Protein AF-A0A4S3KG21-F1 (afdb_monomer)

Secondary structure (DSSP, 8-state):
-EEEEEE-TTSBEEEEEEPP-S---TTHHHHHHHHHHHHTT-BPPPPEEEEE-SSS-EEEEE--EEEEEEEEEEEETTEEEEEEEE-

Organism: NCBI:txid75310

Solvent-accessible surface area (backbone atoms only — not comparable to full-atom values): 5132 Å² total; per-residue (Å²): 89,49,32,38,40,33,26,40,47,73,15,40,38,78,48,68,44,71,53,93,60,100,69,89,48,99,60,45,67,55,50,50,51,38,49,42,69,55,50,56,72,43,72,47,79,52,46,72,46,81,42,79,70,84,81,86,48,71,46,78,43,67,40,61,47,72,47,66,34,41,43,42,72,44,77,54,98,89,39,62,41,77,73,50,75,48,116

Sequence (87 aa):
MVAQLVMDENGHVRAVHPQASTADGPGRALFDDAVEQAAMKWTFTPMYVQHPRGDGTYEMTQKPFSLLYVFDFRMVDGKPVVESAGR

pLDDT: mean 87.52, std 11.72, range [49.66, 98.25]

Radius of gyration: 16.84 Å; Cα contacts (8 Å, |Δi|>4): 164; chains: 1; bounding box: 40×26×50 Å

Mean predicted aligned error: 6.03 Å

Nearest PDB structures (foldseek):
  7rwa-assembly1_m  TM=2.465E-01  e=3.361E+00  Mus musculus
  7nhl-assembly1_1  TM=2.966E-01  e=5.400E+00  Staphylococcus aureus subsp. aureus NCTC 8325
  5wln-assembly1_G  TM=1.540E-01  e=2.092E+00  Pseudomonas aeruginosa PAO1

Foldseek 3Di:
DKWKFKAFLQQQTPDIGDDDDPPPDPCVVLVSVQCGVVRNPDGDHFDWDWDDPVPRDTDIDTGIDMDMKDWDWDQDPNGTHTDDIDD

Structure (mmCIF, N/CA/C/O backbone):
data_AF-A0A4S3KG21-F1
#
_entry.id   AF-A0A4S3KG21-F1
#
loop_
_atom_site.group_PDB
_atom_site.id
_atom_site.type_symbol
_atom_site.label_atom_id
_atom_site.label_alt_id
_atom_site.label_comp_id
_atom_site.label_asym_id
_atom_site.label_entity_id
_atom_site.label_seq_id
_atom_site.pdbx_PDB_ins_code
_atom_site.Cartn_x
_atom_site.Cartn_y
_atom_site.Cartn_z
_atom_site.occupancy
_atom_site.B_iso_or_equiv
_atom_site.auth_seq_id
_atom_site.auth_comp_id
_atom_site.auth_asym_id
_atom_site.auth_atom_id
_atom_site.pdbx_PDB_model_num
ATOM 1 N N . MET A 1 1 ? -9.177 6.910 6.906 1.00 81.00 1 MET A N 1
ATOM 2 C CA . MET A 1 1 ? -7.784 7.155 7.370 1.00 81.00 1 MET A CA 1
ATOM 3 C C . MET A 1 1 ? -6.852 7.095 6.174 1.00 81.00 1 MET A C 1
ATOM 5 O O . MET A 1 1 ? -7.141 6.329 5.272 1.00 81.00 1 MET A O 1
ATOM 9 N N . VAL A 1 2 ? -5.762 7.865 6.153 1.00 89.06 2 VAL A N 1
ATOM 10 C CA . VAL A 1 2 ? -4.751 7.777 5.085 1.00 89.06 2 VAL A CA 1
ATOM 11 C C . VAL A 1 2 ? -3.475 7.159 5.646 1.00 89.06 2 VAL A C 1
ATOM 13 O O . VAL A 1 2 ? -3.027 7.560 6.721 1.00 89.06 2 VAL A O 1
ATOM 16 N N . ALA A 1 3 ? -2.883 6.209 4.927 1.00 92.94 3 ALA A N 1
ATOM 17 C CA . ALA A 1 3 ? -1.574 5.653 5.257 1.00 92.94 3 ALA A CA 1
ATOM 18 C C . ALA A 1 3 ? -0.729 5.457 3.998 1.00 92.94 3 ALA A C 1
ATOM 20 O O . ALA A 1 3 ? -1.251 5.170 2.920 1.00 92.94 3 ALA A O 1
ATOM 21 N N . GLN A 1 4 ? 0.584 5.605 4.150 1.00 96.06 4 GLN A N 1
ATOM 22 C CA . GLN A 1 4 ? 1.556 5.206 3.144 1.00 96.06 4 GLN A CA 1
ATOM 23 C C . GLN A 1 4 ? 1.979 3.765 3.417 1.00 96.06 4 GLN A C 1
ATOM 25 O O . GLN A 1 4 ? 2.475 3.452 4.495 1.00 96.06 4 GLN A O 1
ATOM 30 N N . LEU A 1 5 ? 1.790 2.893 2.437 1.00 97.44 5 LEU A N 1
ATOM 31 C CA . LEU A 1 5 ? 2.242 1.510 2.479 1.00 97.44 5 LEU A CA 1
ATOM 32 C C . LEU A 1 5 ? 3.578 1.441 1.751 1.00 97.44 5 LEU A C 1
ATOM 34 O O . LEU A 1 5 ? 3.711 2.002 0.662 1.00 97.44 5 LEU A O 1
ATOM 38 N N . VAL A 1 6 ? 4.556 0.764 2.344 1.00 97.94 6 VAL A N 1
ATOM 39 C CA . VAL A 1 6 ? 5.865 0.520 1.738 1.00 97.94 6 VAL A CA 1
ATOM 40 C C . VAL A 1 6 ? 5.962 -0.955 1.391 1.00 97.94 6 VAL A C 1
ATOM 42 O O . VAL A 1 6 ? 5.850 -1.812 2.267 1.00 97.94 6 VAL A O 1
ATOM 45 N N . MET A 1 7 ? 6.214 -1.235 0.119 1.00 98.25 7 MET A N 1
ATOM 46 C CA . MET A 1 7 ? 6.379 -2.572 -0.430 1.00 98.25 7 MET A CA 1
ATOM 47 C C . MET A 1 7 ? 7.857 -2.859 -0.709 1.00 98.25 7 MET A C 1
ATOM 49 O O . MET A 1 7 ? 8.617 -1.949 -1.051 1.00 98.25 7 MET A O 1
ATOM 53 N N . ASP A 1 8 ? 8.265 -4.118 -0.569 1.00 98.06 8 ASP A N 1
ATOM 54 C CA . ASP A 1 8 ? 9.569 -4.613 -1.029 1.00 98.06 8 ASP A CA 1
ATOM 55 C C . ASP A 1 8 ? 9.603 -4.865 -2.554 1.00 98.06 8 ASP A C 1
ATOM 57 O O . ASP A 1 8 ? 8.644 -4.557 -3.268 1.00 98.06 8 ASP A O 1
ATOM 61 N N . GLU A 1 9 ? 10.715 -5.401 -3.081 1.00 97.69 9 GLU A N 1
ATOM 62 C CA . GLU A 1 9 ? 10.841 -5.705 -4.517 1.00 97.69 9 GLU A CA 1
ATOM 63 C C . GLU A 1 9 ? 9.834 -6.749 -5.024 1.00 97.69 9 GLU A C 1
ATOM 65 O O . GLU A 1 9 ? 9.533 -6.773 -6.218 1.00 97.69 9 GLU A O 1
ATOM 70 N N . ASN A 1 10 ? 9.304 -7.594 -4.138 1.00 97.25 10 ASN A N 1
ATOM 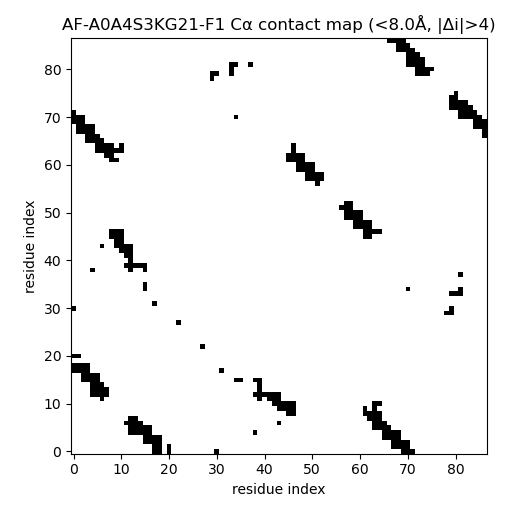71 C CA . ASN A 1 10 ? 8.351 -8.654 -4.464 1.00 97.25 10 ASN A CA 1
ATOM 72 C C . ASN A 1 10 ? 6.893 -8.212 -4.262 1.00 97.25 10 ASN A C 1
ATOM 74 O O . ASN A 1 10 ? 5.973 -8.978 -4.545 1.00 97.25 10 ASN A O 1
ATOM 78 N N . GLY A 1 11 ? 6.675 -6.973 -3.814 1.00 97.31 11 GLY A N 1
ATOM 79 C CA . GLY A 1 11 ? 5.352 -6.408 -3.583 1.00 97.31 11 GLY A CA 1
ATOM 80 C C . GLY A 1 11 ? 4.756 -6.731 -2.212 1.00 97.31 11 GLY A C 1
ATOM 81 O O . GLY A 1 11 ? 3.590 -6.404 -1.984 1.00 97.31 11 GLY A O 1
ATOM 82 N N . HIS A 1 12 ? 5.506 -7.330 -1.284 1.00 98.06 12 HIS A N 1
ATOM 83 C CA . HIS A 1 12 ? 5.025 -7.535 0.084 1.00 98.06 12 HIS A CA 1
ATOM 84 C C . HIS A 1 12 ? 5.081 -6.230 0.870 1.00 98.06 12 HIS A C 1
ATOM 86 O O . HIS A 1 12 ? 6.069 -5.497 0.802 1.00 98.06 12 HIS A O 1
ATOM 92 N N . VAL A 1 13 ? 4.032 -5.944 1.642 1.00 98.00 13 VAL A N 1
ATOM 93 C CA . VAL A 1 13 ? 4.025 -4.787 2.543 1.00 98.00 13 VAL A CA 1
ATOM 94 C C . VAL A 1 13 ? 4.997 -5.048 3.694 1.00 98.00 13 VAL A C 1
ATOM 96 O O . VAL A 1 13 ? 4.852 -6.022 4.428 1.00 98.00 13 VAL A O 1
ATOM 99 N N . ARG A 1 14 ? 5.994 -4.172 3.850 1.00 97.81 14 ARG A N 1
ATOM 100 C CA . ARG A 1 14 ? 7.018 -4.254 4.908 1.00 97.81 14 ARG A CA 1
ATOM 101 C C . ARG A 1 14 ? 6.885 -3.173 5.975 1.00 97.81 14 ARG A C 1
ATOM 103 O O . ARG A 1 14 ? 7.472 -3.303 7.043 1.00 97.81 14 ARG A O 1
ATOM 110 N N . ALA A 1 15 ? 6.180 -2.088 5.661 1.00 97.25 15 ALA A N 1
ATOM 111 C CA . ALA A 1 15 ? 5.897 -1.019 6.605 1.00 97.25 15 ALA A CA 1
ATOM 112 C C . ALA A 1 15 ? 4.610 -0.284 6.228 1.00 97.25 15 ALA A C 1
ATOM 114 O O . ALA A 1 15 ? 4.267 -0.151 5.049 1.00 97.25 15 ALA A O 1
ATOM 115 N N . VAL A 1 16 ? 3.938 0.236 7.251 1.00 96.19 16 VAL A N 1
ATOM 116 C CA . VAL A 1 16 ? 2.759 1.088 7.133 1.00 96.19 16 VAL A CA 1
ATOM 117 C C . VAL A 1 16 ? 3.037 2.370 7.909 1.00 96.19 16 VAL A C 1
ATOM 119 O O . VAL A 1 16 ? 3.424 2.336 9.073 1.00 96.19 16 VAL A O 1
ATOM 122 N N . HIS A 1 17 ? 2.858 3.511 7.255 1.00 94.12 17 HIS A N 1
ATOM 123 C CA . HIS A 1 17 ? 3.071 4.831 7.835 1.00 94.12 17 HIS A CA 1
ATOM 124 C C . HIS A 1 17 ? 1.761 5.621 7.785 1.00 94.12 17 HIS A C 1
ATOM 126 O O . HIS A 1 17 ? 1.470 6.280 6.774 1.00 94.12 17 HIS A O 1
ATOM 132 N N . PRO A 1 18 ? 0.943 5.541 8.852 1.00 89.00 18 PRO A N 1
ATOM 133 C CA . PRO A 1 18 ? -0.211 6.407 9.035 1.00 89.00 18 PRO A CA 1
ATOM 134 C C . PRO A 1 18 ? 0.157 7.868 8.790 1.00 89.00 18 PRO A C 1
ATOM 136 O O . PRO A 1 18 ? 1.134 8.377 9.336 1.00 89.00 18 PRO A O 1
ATOM 139 N N . GLN A 1 19 ? -0.621 8.553 7.958 1.00 87.12 19 GLN A N 1
ATOM 140 C CA . GLN A 1 19 ? -0.464 9.990 7.793 1.00 87.12 19 GLN A CA 1
ATOM 141 C C . GLN A 1 19 ? -1.156 10.694 8.959 1.00 87.12 19 GLN A C 1
ATOM 143 O O . GLN A 1 19 ? -2.260 10.303 9.368 1.00 87.12 19 GLN A O 1
ATOM 148 N N . ALA A 1 20 ? -0.520 11.750 9.467 1.00 69.44 20 ALA A N 1
ATOM 149 C CA . ALA A 1 20 ? -1.157 12.666 10.399 1.00 69.44 20 ALA A CA 1
ATOM 150 C C . ALA A 1 20 ? -2.405 13.243 9.715 1.00 69.44 20 ALA A C 1
ATOM 152 O O . ALA A 1 20 ? -2.310 13.864 8.656 1.00 69.44 20 ALA A O 1
ATOM 153 N N . SER A 1 21 ? -3.587 12.996 10.280 1.00 62.28 21 SER A N 1
ATOM 154 C CA . SER A 1 21 ? -4.807 13.687 9.862 1.00 62.28 21 SER A CA 1
ATOM 155 C C . SER A 1 21 ? -5.251 14.599 10.991 1.00 62.28 21 SER A C 1
ATOM 157 O O . SER A 1 21 ? -4.985 14.319 12.150 1.00 62.28 21 SER A O 1
ATOM 159 N N . THR A 1 22 ? -5.990 15.654 10.669 1.00 49.66 22 THR A N 1
ATOM 160 C CA . THR A 1 22 ? -6.508 16.671 11.606 1.00 49.66 22 THR A CA 1
ATOM 161 C C . THR A 1 22 ? -7.466 16.148 12.693 1.00 49.66 22 THR A C 1
ATOM 163 O O . THR A 1 22 ? -8.055 16.937 13.424 1.00 49.66 22 THR A O 1
ATOM 166 N N . ALA A 1 23 ? -7.640 14.830 12.810 1.00 54.28 23 ALA A N 1
ATOM 167 C CA . ALA A 1 23 ? -8.522 14.168 13.760 1.00 54.28 23 ALA A CA 1
ATOM 168 C C . ALA A 1 23 ? -7.684 13.359 14.762 1.00 54.28 23 ALA A C 1
ATOM 170 O O . ALA A 1 23 ? -7.701 12.127 14.758 1.00 54.28 23 ALA A O 1
ATOM 171 N N . ASP A 1 24 ? -6.948 14.070 15.615 1.00 57.03 24 ASP A N 1
ATOM 172 C CA . ASP A 1 24 ? -6.280 13.512 16.793 1.00 57.03 24 ASP A CA 1
ATOM 173 C C . ASP A 1 24 ? -7.330 13.237 17.883 1.00 57.03 24 ASP A C 1
ATOM 175 O O . ASP A 1 24 ? -7.490 13.974 18.854 1.00 57.03 24 ASP A O 1
ATOM 179 N N . GLY A 1 25 ? -8.137 12.198 17.666 1.00 65.19 25 GLY A N 1
ATOM 180 C CA . GLY A 1 25 ? -9.098 11.695 18.644 1.00 65.19 25 GLY A CA 1
ATOM 181 C C . GLY A 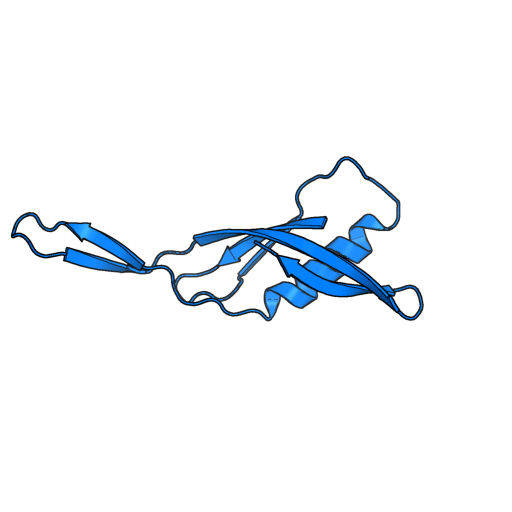1 25 ? -8.526 10.526 19.457 1.00 65.19 25 GLY A C 1
ATOM 182 O O . GLY A 1 25 ? -7.673 9.793 18.954 1.00 65.19 25 GLY A O 1
ATOM 183 N N . PRO A 1 26 ? -9.040 10.259 20.673 1.00 62.00 26 PRO A N 1
ATOM 184 C CA . PRO A 1 26 ? -8.548 9.191 21.557 1.00 62.00 26 PRO A CA 1
ATOM 185 C C . PRO A 1 26 ? -8.639 7.768 20.968 1.00 62.00 26 PRO A C 1
ATOM 187 O O . PRO A 1 26 ? -8.029 6.848 21.499 1.00 62.00 26 PRO A O 1
ATOM 190 N N . GLY A 1 27 ? -9.367 7.574 19.863 1.00 72.25 27 GLY A N 1
ATOM 191 C CA . GLY A 1 27 ? -9.441 6.299 19.144 1.00 72.25 27 GLY A CA 1
ATOM 192 C C . GLY A 1 27 ? -8.372 6.094 18.066 1.00 72.25 27 GLY A C 1
ATOM 193 O O . GLY A 1 27 ? -8.335 5.015 17.484 1.00 72.25 27 GLY A O 1
ATOM 194 N N . ARG A 1 28 ? -7.520 7.088 17.764 1.00 79.94 28 ARG A N 1
ATOM 195 C CA . ARG A 1 28 ? -6.648 7.070 16.576 1.00 79.94 28 ARG A CA 1
ATOM 196 C C . ARG A 1 28 ? -5.707 5.863 16.521 1.00 79.94 28 ARG A C 1
ATOM 198 O O . ARG A 1 28 ? -5.659 5.200 15.491 1.00 79.94 28 ARG A O 1
ATOM 205 N N . ALA A 1 29 ? -5.068 5.533 17.641 1.00 84.06 29 ALA A N 1
ATOM 206 C CA . ALA A 1 29 ? -4.167 4.385 17.735 1.00 84.06 29 ALA A CA 1
ATOM 207 C C . ALA A 1 29 ? -4.856 3.056 17.371 1.00 84.06 29 ALA A C 1
ATOM 209 O O . ALA A 1 29 ? -4.262 2.222 16.705 1.00 84.06 29 ALA A O 1
ATOM 210 N N . LEU A 1 30 ? -6.139 2.881 17.718 1.00 84.31 30 LEU A N 1
ATOM 211 C CA . LEU A 1 30 ? -6.885 1.665 17.367 1.00 84.31 30 LEU A CA 1
AT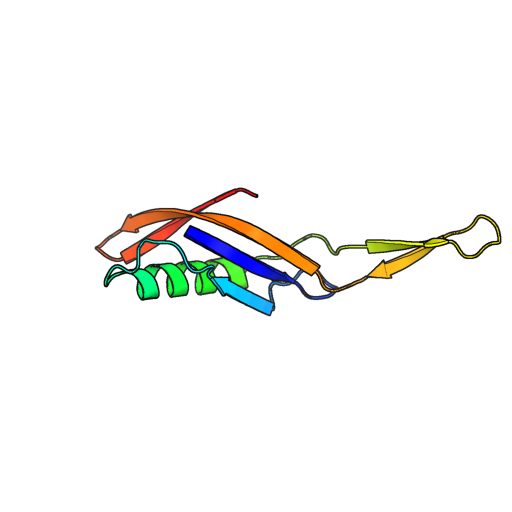OM 212 C C . LEU A 1 30 ? -7.112 1.541 15.855 1.00 84.31 30 LEU A C 1
ATOM 214 O O . LEU A 1 30 ? -7.109 0.433 15.323 1.00 84.31 30 LEU A O 1
ATOM 218 N N . PHE A 1 31 ? -7.330 2.663 15.164 1.00 84.31 31 PHE A N 1
ATOM 219 C CA . PHE A 1 31 ? -7.450 2.673 13.705 1.00 84.31 31 PHE A CA 1
ATOM 220 C C . PHE A 1 31 ? -6.097 2.433 13.037 1.00 84.31 31 PHE A C 1
ATOM 222 O O . PHE A 1 31 ? -6.039 1.677 12.070 1.00 84.31 31 PHE A O 1
ATOM 229 N N . ASP A 1 32 ? -5.027 3.031 13.566 1.00 88.38 32 ASP A N 1
ATOM 230 C CA . ASP A 1 32 ? -3.672 2.823 13.056 1.00 88.38 32 ASP A CA 1
ATOM 231 C C . ASP A 1 32 ? -3.261 1.343 13.174 1.00 88.38 32 ASP A C 1
ATOM 233 O O . ASP A 1 32 ? -2.889 0.738 12.166 1.00 88.38 32 ASP A O 1
ATOM 237 N N . ASP A 1 33 ? -3.464 0.728 14.345 1.00 89.31 33 ASP A N 1
ATOM 238 C CA . ASP A 1 33 ? -3.209 -0.699 14.583 1.00 89.31 33 ASP A CA 1
ATOM 239 C C . ASP A 1 33 ? -4.042 -1.597 13.653 1.00 89.31 33 ASP A C 1
ATOM 241 O O . ASP A 1 33 ? -3.542 -2.590 13.116 1.00 89.31 33 ASP A O 1
ATOM 245 N N . ALA A 1 34 ? -5.324 -1.269 13.443 1.00 89.31 34 ALA A N 1
ATOM 246 C CA . ALA A 1 34 ? -6.199 -2.037 12.559 1.00 89.31 34 ALA A CA 1
ATOM 247 C C . ALA A 1 34 ? -5.735 -1.974 11.094 1.00 89.31 34 ALA A C 1
ATOM 249 O O . ALA A 1 34 ? -5.762 -2.992 10.397 1.00 89.31 34 ALA A O 1
ATOM 250 N N . VAL A 1 35 ? -5.286 -0.801 10.629 1.00 91.56 35 VAL A N 1
ATOM 251 C CA . VAL A 1 35 ? -4.718 -0.641 9.282 1.00 91.56 35 VAL A CA 1
ATOM 252 C C . VAL A 1 35 ? -3.416 -1.408 9.151 1.00 91.56 35 VAL A C 1
ATOM 254 O O . VAL A 1 35 ? -3.255 -2.128 8.168 1.00 91.56 35 VAL A O 1
ATOM 257 N N . GLU A 1 36 ? -2.511 -1.303 10.123 1.00 93.62 36 GLU A N 1
ATOM 258 C CA . GLU A 1 36 ? -1.238 -2.020 10.088 1.00 93.62 36 GLU A CA 1
ATOM 259 C C . GLU A 1 36 ? -1.464 -3.536 10.012 1.00 93.62 36 GLU A C 1
ATOM 261 O O . GLU A 1 36 ? -0.983 -4.195 9.089 1.00 93.62 36 GLU A O 1
ATOM 266 N N . GLN A 1 37 ? -2.288 -4.090 10.905 1.00 92.31 37 GLN A N 1
ATOM 267 C CA . GLN A 1 37 ? -2.587 -5.524 10.930 1.00 92.31 37 GLN A CA 1
ATOM 268 C C . GLN A 1 37 ? -3.254 -6.034 9.645 1.00 92.31 37 GLN A C 1
ATOM 270 O O . GLN A 1 37 ? -3.047 -7.191 9.261 1.00 92.31 37 GLN A O 1
ATOM 275 N N . ALA A 1 38 ? -4.088 -5.214 8.999 1.00 91.44 38 ALA A N 1
ATOM 276 C CA . ALA A 1 38 ? -4.742 -5.573 7.745 1.00 91.44 38 ALA A CA 1
ATOM 277 C C . ALA A 1 38 ? -3.775 -5.475 6.555 1.00 91.44 38 ALA A C 1
ATOM 279 O O . ALA A 1 38 ? -3.633 -6.438 5.799 1.00 91.44 38 ALA A O 1
ATOM 280 N N . ALA A 1 39 ? -3.089 -4.339 6.409 1.00 95.06 39 ALA A N 1
ATOM 281 C CA . ALA A 1 39 ? -2.241 -4.038 5.261 1.00 95.06 39 ALA A CA 1
ATOM 282 C C . ALA A 1 39 ? -0.964 -4.886 5.227 1.00 95.06 39 ALA A C 1
ATOM 284 O O . ALA A 1 39 ? -0.541 -5.285 4.145 1.00 95.06 39 ALA A O 1
ATOM 285 N N . MET A 1 40 ? -0.391 -5.252 6.380 1.00 96.69 40 MET A N 1
ATOM 286 C CA . MET A 1 40 ? 0.787 -6.135 6.445 1.00 96.69 40 MET A CA 1
ATOM 287 C C . MET A 1 40 ? 0.541 -7.537 5.858 1.00 96.69 40 MET A C 1
ATOM 289 O O . MET A 1 40 ? 1.488 -8.273 5.599 1.00 96.69 40 MET A O 1
ATOM 293 N N . LYS A 1 41 ? -0.720 -7.926 5.624 1.00 95.75 41 LYS A N 1
ATOM 294 C CA . LYS A 1 41 ? -1.084 -9.206 4.990 1.00 95.75 41 LYS A CA 1
ATOM 295 C C . LYS A 1 41 ? -1.222 -9.106 3.471 1.00 95.75 41 LYS A C 1
ATOM 297 O O . LYS A 1 41 ? -1.431 -10.123 2.812 1.00 95.75 41 LYS A O 1
ATOM 302 N N . TRP A 1 42 ? -1.178 -7.902 2.907 1.00 95.50 42 TRP A N 1
ATOM 303 C CA . TRP A 1 42 ? -1.366 -7.705 1.476 1.00 95.50 42 TRP A CA 1
ATOM 304 C C . TRP A 1 42 ? -0.093 -8.000 0.694 1.00 95.50 42 TRP A C 1
ATOM 306 O O . TRP A 1 42 ? 1.029 -7.844 1.174 1.00 95.50 42 TRP A O 1
ATOM 316 N N . THR A 1 43 ? -0.285 -8.424 -0.550 1.00 96.56 43 THR A N 1
ATOM 317 C CA . THR A 1 43 ? 0.787 -8.597 -1.528 1.00 96.56 43 THR A CA 1
ATOM 318 C C . THR A 1 43 ? 0.352 -7.944 -2.827 1.00 96.56 43 THR A C 1
ATOM 320 O O . THR A 1 43 ? -0.732 -8.215 -3.344 1.00 96.56 43 THR A O 1
ATOM 323 N N . PHE A 1 44 ? 1.197 -7.058 -3.332 1.00 96.19 44 PHE A N 1
ATOM 324 C CA . PHE A 1 44 ? 1.001 -6.342 -4.579 1.00 96.19 44 PHE A CA 1
ATOM 325 C C . PHE A 1 44 ? 1.769 -7.021 -5.707 1.00 96.19 44 PHE A C 1
ATOM 327 O O . PHE A 1 44 ? 2.715 -7.770 -5.483 1.00 96.19 44 PHE A O 1
ATOM 334 N N . THR A 1 45 ? 1.389 -6.725 -6.948 1.00 96.31 45 THR A N 1
ATOM 335 C CA . THR A 1 45 ? 2.253 -7.055 -8.082 1.00 96.31 45 THR A CA 1
ATOM 336 C C . THR A 1 45 ? 3.558 -6.258 -7.961 1.00 96.31 45 THR A C 1
ATOM 338 O O . THR A 1 45 ? 3.485 -5.048 -7.723 1.00 96.31 45 THR A O 1
ATOM 341 N N . PRO A 1 46 ? 4.733 -6.896 -8.127 1.00 96.25 46 PRO A N 1
ATOM 342 C CA . PRO A 1 46 ? 6.012 -6.202 -8.125 1.00 96.25 46 PRO A CA 1
ATOM 343 C C . PRO A 1 46 ? 6.036 -5.004 -9.072 1.00 96.25 46 PRO A C 1
ATOM 345 O O . PRO A 1 46 ? 5.538 -5.069 -10.200 1.00 96.25 46 PRO A O 1
ATOM 348 N N . MET A 1 47 ? 6.663 -3.918 -8.627 1.00 96.75 47 MET A N 1
ATOM 349 C CA . MET A 1 47 ? 6.922 -2.773 -9.485 1.00 96.75 47 MET A CA 1
ATOM 350 C C . MET A 1 47 ? 8.212 -3.002 -10.268 1.00 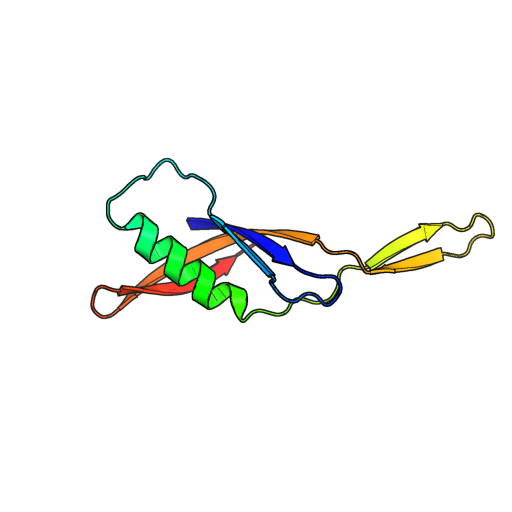96.75 47 MET A C 1
ATOM 352 O O . MET A 1 47 ? 9.271 -3.261 -9.694 1.00 96.75 47 MET A O 1
ATOM 356 N N . TYR A 1 48 ? 8.114 -2.839 -11.582 1.00 95.94 48 TYR A N 1
ATOM 357 C CA . TYR A 1 48 ? 9.243 -2.925 -12.490 1.00 95.94 48 TYR A CA 1
ATOM 358 C C . TYR A 1 48 ? 9.563 -1.552 -13.081 1.00 95.94 48 TYR A C 1
ATOM 360 O O . TYR A 1 48 ? 8.666 -0.826 -13.513 1.00 95.94 48 TYR A O 1
ATOM 368 N N . VAL A 1 49 ? 10.848 -1.210 -13.120 1.00 95.06 49 VAL A N 1
ATOM 369 C CA . VAL A 1 49 ? 11.366 0.012 -13.739 1.00 95.06 49 VAL A CA 1
ATOM 370 C C . VAL A 1 49 ? 12.161 -0.363 -14.982 1.00 95.06 49 VAL A C 1
ATOM 372 O O . VAL A 1 49 ? 13.051 -1.214 -14.925 1.00 95.06 49 VAL A O 1
ATOM 375 N N . GLN A 1 50 ? 11.838 0.289 -16.099 1.00 95.62 50 GLN A N 1
ATOM 376 C CA . GLN A 1 50 ? 12.553 0.139 -17.363 1.00 95.62 50 GLN A CA 1
ATOM 377 C C . GLN A 1 50 ? 13.717 1.127 -17.443 1.00 95.62 50 GLN A C 1
ATOM 379 O O . GLN A 1 50 ? 13.524 2.335 -17.303 1.00 95.62 50 GLN A O 1
ATOM 384 N N . HIS A 1 51 ? 14.913 0.615 -17.729 1.00 93.12 51 HIS A N 1
ATOM 385 C CA . HIS A 1 51 ? 16.113 1.406 -17.980 1.00 93.12 51 HIS A CA 1
ATOM 386 C C . HIS A 1 51 ? 16.581 1.197 -19.428 1.00 93.12 51 HIS A C 1
ATOM 388 O O . HIS A 1 51 ? 16.854 0.058 -19.813 1.00 93.12 51 HIS A O 1
ATOM 394 N N . PRO A 1 52 ? 16.682 2.253 -20.253 1.00 94.62 52 PRO A N 1
ATOM 395 C CA . PRO A 1 52 ? 17.208 2.118 -21.608 1.00 94.62 52 PRO A CA 1
ATOM 396 C C . PRO A 1 52 ? 18.713 1.812 -21.579 1.00 94.62 52 PRO A C 1
ATOM 398 O O . PRO A 1 52 ? 19.460 2.458 -20.844 1.00 94.62 52 PRO A O 1
ATOM 401 N N . ARG A 1 53 ? 19.169 0.861 -22.406 1.00 91.94 53 ARG A N 1
ATOM 402 C CA . ARG A 1 53 ? 20.592 0.464 -22.506 1.00 91.94 53 ARG A CA 1
ATOM 403 C C . ARG A 1 53 ? 21.378 1.168 -23.618 1.00 91.94 53 ARG A C 1
ATOM 405 O O . ARG A 1 53 ? 22.577 0.957 -23.753 1.00 91.94 53 ARG A O 1
ATOM 412 N N . GLY A 1 54 ? 20.725 2.025 -24.404 1.00 90.62 54 GLY A N 1
ATOM 413 C CA . GLY A 1 54 ? 21.350 2.779 -25.502 1.00 90.62 54 GLY A CA 1
ATOM 414 C C . GLY A 1 54 ? 21.496 2.005 -26.821 1.00 90.62 54 GLY A C 1
ATOM 415 O O . GLY A 1 54 ? 21.706 2.624 -27.856 1.00 90.62 54 GLY A O 1
ATOM 416 N N . ASP A 1 55 ? 21.297 0.685 -26.814 1.00 94.12 55 ASP A N 1
ATOM 417 C CA . ASP A 1 55 ? 21.243 -0.199 -27.992 1.00 94.12 55 ASP A CA 1
ATOM 418 C C . ASP A 1 55 ? 19.806 -0.415 -28.518 1.00 94.12 55 ASP A C 1
ATOM 420 O O . ASP A 1 55 ? 19.546 -1.304 -29.326 1.00 94.12 55 ASP A O 1
ATOM 424 N N . GLY A 1 56 ? 18.854 0.389 -28.035 1.00 91.69 56 GLY A N 1
ATOM 425 C CA . GLY A 1 56 ? 17.425 0.245 -28.325 1.00 91.69 56 GLY A CA 1
ATOM 426 C C . GLY A 1 56 ? 16.714 -0.826 -27.491 1.00 91.69 56 GLY A C 1
ATOM 427 O O . GLY A 1 56 ? 15.500 -0.977 -27.620 1.00 91.69 56 GLY A O 1
ATOM 428 N N . THR A 1 57 ? 17.429 -1.540 -26.617 1.00 95.31 57 THR A N 1
ATOM 429 C CA . THR A 1 57 ? 16.847 -2.486 -25.660 1.00 95.31 57 THR A CA 1
ATOM 430 C C . THR A 1 57 ? 16.637 -1.850 -24.285 1.00 95.31 57 THR A C 1
ATOM 432 O O . THR A 1 57 ? 17.137 -0.760 -23.974 1.00 95.31 57 THR A O 1
ATOM 435 N N . TYR A 1 58 ? 15.872 -2.553 -23.448 1.00 94.81 58 TYR A N 1
ATOM 436 C CA . TYR A 1 58 ? 15.558 -2.144 -22.087 1.00 94.81 58 TYR A CA 1
ATOM 437 C C . TYR A 1 58 ? 16.002 -3.210 -21.095 1.00 94.81 58 TYR A C 1
ATOM 439 O O . TYR A 1 58 ? 15.834 -4.410 -21.314 1.00 94.81 58 TYR A O 1
ATOM 447 N N . GLU A 1 59 ? 16.520 -2.748 -19.969 1.00 95.50 59 GLU A N 1
ATOM 448 C CA . GLU A 1 59 ? 16.685 -3.541 -18.765 1.00 95.50 59 GLU A CA 1
ATOM 449 C C . GLU A 1 59 ? 15.493 -3.334 -17.845 1.00 95.50 59 GLU A C 1
ATOM 451 O O . GLU A 1 59 ? 15.060 -2.203 -17.628 1.00 95.50 5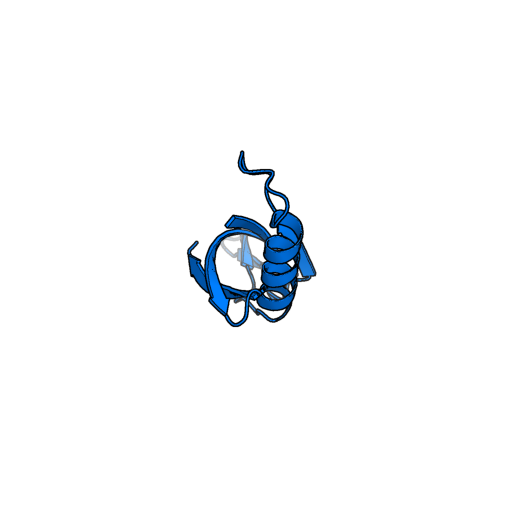9 GLU A O 1
ATOM 456 N N . MET A 1 60 ? 14.991 -4.425 -17.275 1.00 95.12 60 MET A N 1
ATOM 457 C CA . MET A 1 60 ? 13.943 -4.369 -16.272 1.00 95.12 60 MET A CA 1
ATOM 458 C C . MET A 1 60 ? 14.534 -4.650 -14.897 1.00 95.12 60 MET A C 1
ATOM 460 O O . MET A 1 60 ? 15.155 -5.692 -14.701 1.00 95.12 60 MET A O 1
ATOM 464 N N . THR A 1 61 ? 14.301 -3.760 -13.934 1.00 95.75 61 THR A N 1
ATOM 465 C CA . THR A 1 61 ? 14.678 -4.005 -12.536 1.00 95.75 61 THR A CA 1
ATOM 466 C C . THR A 1 61 ? 13.471 -3.894 -11.619 1.00 95.75 61 THR A C 1
ATOM 468 O O . THR A 1 61 ? 12.604 -3.043 -11.820 1.00 95.75 61 THR A O 1
ATOM 471 N N . GLN A 1 62 ? 13.404 -4.764 -10.612 1.00 96.69 62 GLN A N 1
ATOM 472 C CA . GLN A 1 62 ? 12.442 -4.627 -9.521 1.00 96.69 62 GLN A CA 1
ATOM 473 C C . GLN A 1 62 ? 12.973 -3.630 -8.498 1.00 96.69 62 GLN A C 1
ATOM 475 O O . GLN A 1 62 ? 14.179 -3.575 -8.235 1.00 96.69 62 GLN A O 1
ATOM 480 N N . LYS A 1 63 ? 12.071 -2.833 -7.928 1.00 95.50 63 LYS A N 1
ATOM 481 C CA . LYS A 1 63 ? 12.404 -1.863 -6.884 1.00 95.50 63 LYS A CA 1
ATOM 482 C C . LYS A 1 63 ? 11.328 -1.856 -5.801 1.00 95.50 63 LYS A C 1
ATOM 484 O O . LYS A 1 63 ? 10.149 -1.984 -6.137 1.00 95.50 63 LYS A O 1
ATOM 489 N N . PRO A 1 64 ? 11.705 -1.626 -4.531 1.00 97.62 64 PRO A N 1
ATOM 490 C CA . PRO A 1 64 ? 10.739 -1.288 -3.497 1.00 97.62 64 PRO A CA 1
ATOM 491 C C . PRO A 1 64 ? 9.959 -0.039 -3.905 1.00 97.62 64 PRO A C 1
ATOM 493 O O . PRO A 1 64 ? 10.484 0.842 -4.595 1.00 97.62 64 PRO A O 1
ATOM 496 N N . PHE A 1 65 ? 8.714 0.058 -3.458 1.00 97.56 65 PHE A N 1
ATOM 497 C CA . PHE A 1 65 ? 7.844 1.178 -3.796 1.00 97.56 65 PHE A CA 1
ATOM 498 C C . PHE A 1 65 ? 6.919 1.539 -2.651 1.00 97.56 65 PHE A C 1
ATOM 500 O O . PHE A 1 65 ? 6.826 0.822 -1.660 1.00 97.56 65 PHE A O 1
ATOM 507 N N . SER A 1 66 ? 6.249 2.681 -2.766 1.00 97.00 66 SER A N 1
ATOM 508 C CA . SER A 1 66 ? 5.241 3.072 -1.791 1.00 97.00 66 SER A CA 1
ATOM 509 C C . SER A 1 66 ? 4.020 3.664 -2.467 1.00 97.00 66 SER A C 1
ATOM 511 O O . SER A 1 66 ? 4.123 4.238 -3.552 1.00 97.00 66 SER A O 1
ATOM 513 N N . LEU A 1 67 ? 2.869 3.498 -1.826 1.00 95.75 67 LEU A N 1
ATOM 514 C CA . LEU A 1 67 ? 1.587 4.018 -2.283 1.00 95.75 67 LEU A CA 1
ATOM 515 C C . LEU A 1 67 ? 0.824 4.598 -1.097 1.00 95.75 67 LEU A C 1
ATOM 517 O O . LEU A 1 67 ? 0.872 4.051 0.003 1.00 95.75 67 LEU A O 1
ATOM 521 N N . LEU A 1 68 ? 0.103 5.689 -1.336 1.00 93.81 68 LEU A N 1
ATOM 522 C CA . LEU A 1 68 ? -0.892 6.193 -0.3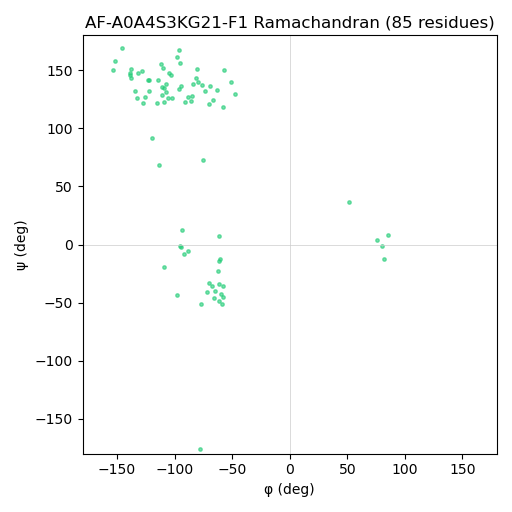97 1.00 93.81 68 LEU A CA 1
ATOM 523 C C . LEU A 1 68 ? -2.207 5.451 -0.626 1.00 93.81 68 LEU A C 1
ATOM 525 O O . LEU A 1 68 ? -2.589 5.221 -1.770 1.00 93.81 68 LEU A O 1
ATOM 529 N N . TYR A 1 69 ? -2.866 5.085 0.468 1.00 93.19 69 TYR A N 1
ATOM 530 C CA . TYR A 1 69 ? -4.190 4.475 0.464 1.00 93.19 69 TYR A CA 1
ATOM 531 C C . TYR A 1 69 ? -5.102 5.175 1.459 1.00 93.19 69 TYR A C 1
ATOM 533 O O . TYR A 1 69 ? -4.666 5.615 2.531 1.00 93.19 69 TYR A O 1
ATOM 541 N N . VAL A 1 70 ? -6.385 5.219 1.109 1.00 89.62 70 VAL A N 1
ATOM 542 C CA . VAL A 1 70 ? -7.468 5.636 1.994 1.00 89.62 70 VAL A CA 1
ATOM 543 C C . VAL A 1 70 ? -8.198 4.391 2.487 1.00 89.62 70 VAL A C 1
ATOM 545 O O . VAL A 1 70 ? -8.632 3.566 1.690 1.00 89.62 70 VAL A O 1
ATOM 548 N N . PHE A 1 71 ? -8.322 4.267 3.805 1.00 87.38 71 PHE A N 1
ATOM 549 C CA . PHE A 1 71 ? -8.995 3.172 4.495 1.00 87.38 71 PHE A CA 1
ATOM 550 C C . PHE A 1 71 ? -10.320 3.634 5.089 1.00 87.38 71 PHE A C 1
ATOM 552 O O . PHE A 1 71 ? -10.352 4.631 5.830 1.00 87.38 71 PHE A O 1
ATOM 559 N N . ASP A 1 72 ? -11.361 2.851 4.826 1.00 84.38 72 ASP A N 1
ATOM 560 C CA . ASP A 1 72 ? -12.678 2.972 5.439 1.00 84.38 72 ASP A CA 1
ATOM 561 C C . ASP A 1 72 ? -12.862 1.886 6.499 1.00 84.38 72 ASP A C 1
ATOM 563 O O . ASP A 1 72 ? -12.368 0.760 6.366 1.00 84.38 72 ASP A O 1
ATOM 567 N N . PHE A 1 73 ? -13.583 2.225 7.566 1.00 80.00 73 PHE A N 1
ATOM 568 C CA . PHE A 1 73 ? -13.752 1.345 8.717 1.00 80.00 73 PHE A CA 1
ATOM 569 C C . PHE A 1 73 ? -15.213 1.162 9.076 1.00 80.00 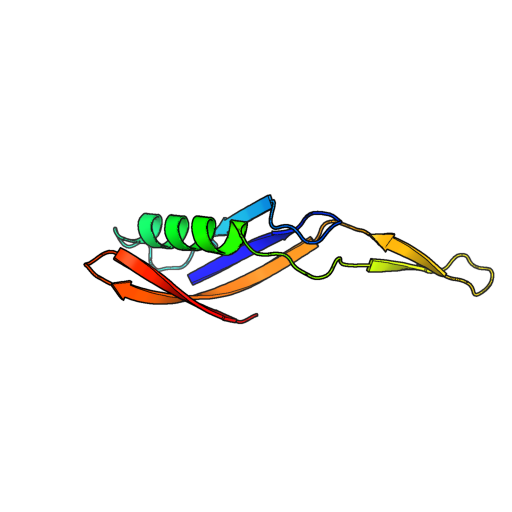73 PHE A C 1
ATOM 571 O O . PHE A 1 73 ? -16.015 2.094 9.009 1.00 80.00 73 PHE A O 1
ATOM 578 N N . ARG A 1 74 ? -15.495 -0.022 9.610 1.00 80.38 74 ARG A N 1
ATOM 579 C CA . ARG A 1 74 ? -16.717 -0.337 10.335 1.00 80.38 74 ARG A CA 1
ATOM 580 C C . ARG A 1 74 ? -16.384 -0.626 11.790 1.00 80.38 74 ARG A C 1
ATOM 582 O O . ARG A 1 74 ? -15.387 -1.277 12.084 1.00 80.38 74 ARG A O 1
ATOM 589 N N . MET A 1 75 ? -17.236 -0.182 12.706 1.00 80.12 75 MET A N 1
ATOM 590 C CA . MET A 1 75 ? -17.138 -0.575 14.113 1.00 80.12 75 MET A CA 1
ATOM 591 C C . MET A 1 75 ? -17.876 -1.901 14.326 1.00 80.12 75 MET A C 1
ATOM 593 O O . MET A 1 75 ? -19.067 -1.991 14.033 1.00 80.12 75 MET A O 1
ATOM 597 N N . VAL A 1 76 ? -17.186 -2.916 14.848 1.00 82.12 76 VAL A N 1
ATOM 598 C CA . VAL A 1 76 ? -17.756 -4.218 15.232 1.00 82.12 76 VAL A CA 1
ATOM 599 C C . VAL A 1 76 ? -17.352 -4.494 16.678 1.00 82.12 76 VAL A C 1
ATOM 601 O O . VAL A 1 76 ? -16.168 -4.451 17.001 1.00 82.12 76 VAL A O 1
ATOM 604 N N . ASP A 1 77 ? -18.325 -4.697 17.569 1.00 83.00 77 ASP A N 1
ATOM 605 C CA . ASP A 1 77 ? -18.101 -4.904 19.013 1.00 83.00 77 ASP A CA 1
ATOM 606 C C . ASP A 1 77 ? -17.206 -3.833 19.670 1.00 83.00 77 ASP A C 1
ATOM 608 O O . ASP A 1 77 ? -16.370 -4.113 20.528 1.00 83.00 77 ASP A O 1
ATOM 612 N N . GLY A 1 78 ? -17.343 -2.579 19.226 1.00 78.25 78 GLY A N 1
ATOM 613 C CA . GLY A 1 78 ? -16.542 -1.455 19.719 1.00 78.25 78 GLY A CA 1
ATOM 614 C C . GLY A 1 78 ? -15.100 -1.408 19.198 1.00 78.25 78 GLY A C 1
ATOM 615 O O . GLY A 1 78 ? -14.356 -0.513 19.594 1.00 78.25 78 GLY A O 1
ATOM 616 N N . LYS A 1 79 ? -14.703 -2.312 18.291 1.00 75.56 79 LYS A N 1
ATOM 617 C CA . LYS A 1 79 ? -13.392 -2.306 17.626 1.00 75.56 79 LYS A CA 1
ATOM 618 C C . LYS A 1 79 ? -13.513 -1.874 16.161 1.00 75.56 79 LYS A C 1
ATOM 620 O O . LYS A 1 79 ? -14.437 -2.322 15.477 1.00 75.56 79 LYS A O 1
ATOM 625 N N . PRO A 1 80 ? -12.597 -1.036 15.653 1.00 74.44 80 PRO A N 1
ATOM 626 C CA . PRO A 1 80 ? -12.569 -0.704 14.238 1.00 74.44 80 PRO A CA 1
ATOM 627 C C . PRO A 1 80 ? -12.035 -1.881 13.414 1.00 74.44 80 PRO A C 1
ATOM 629 O O . PRO A 1 80 ? -10.994 -2.456 13.725 1.00 74.44 80 PRO A O 1
ATOM 632 N N . VAL A 1 81 ? -12.745 -2.223 12.343 1.00 80.56 81 VAL A N 1
ATOM 633 C CA . VAL A 1 81 ? -12.356 -3.228 11.349 1.00 80.56 81 VAL A CA 1
ATOM 634 C C . VAL A 1 81 ? -12.316 -2.551 9.981 1.00 80.56 81 VAL A C 1
ATOM 636 O O . VAL A 1 81 ? -13.245 -1.825 9.626 1.00 80.56 81 VAL A O 1
ATOM 639 N N . VAL A 1 82 ? -11.241 -2.769 9.219 1.00 77.69 82 VAL A N 1
ATOM 640 C CA . VAL A 1 82 ? -11.100 -2.242 7.852 1.00 77.69 82 VAL A CA 1
ATOM 641 C C . VAL A 1 82 ? -12.129 -2.914 6.942 1.00 77.69 82 VAL A C 1
ATOM 643 O O . VAL A 1 82 ? -12.168 -4.140 6.857 1.00 77.69 82 VAL A O 1
ATOM 646 N N . GLU A 1 83 ? -12.951 -2.114 6.265 1.00 77.19 83 GLU A N 1
ATOM 647 C CA . GLU A 1 83 ? -13.994 -2.605 5.355 1.00 77.19 83 GLU A CA 1
ATOM 648 C C . GLU A 1 83 ? -13.528 -2.573 3.897 1.00 77.19 83 GLU A C 1
ATOM 650 O O . GLU A 1 83 ? -13.716 -3.533 3.149 1.00 77.19 83 GLU A O 1
ATOM 655 N N . SER A 1 84 ? -12.874 -1.481 3.509 1.00 75.19 84 SER A N 1
ATOM 656 C CA . SER A 1 84 ? -12.359 -1.274 2.161 1.00 75.19 84 SER A CA 1
ATOM 657 C C . SER A 1 84 ? -11.143 -0.364 2.176 1.00 75.19 84 SER A C 1
ATOM 659 O O . SER A 1 84 ? -10.936 0.428 3.100 1.00 75.19 84 SER A O 1
ATOM 661 N N . ALA A 1 85 ? -10.341 -0.472 1.121 1.00 70.19 85 ALA A N 1
ATOM 662 C CA . ALA A 1 85 ? -9.280 0.475 0.851 1.00 70.19 85 ALA A CA 1
ATOM 663 C C . ALA A 1 85 ? -9.272 0.877 -0.620 1.00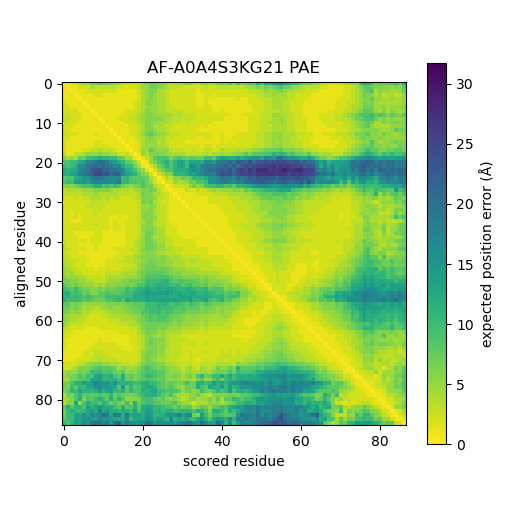 70.19 85 ALA A C 1
ATOM 665 O O . ALA A 1 85 ? -9.336 0.025 -1.509 1.00 70.19 85 ALA A O 1
ATOM 666 N N . GLY A 1 86 ? -9.197 2.184 -0.849 1.00 69.19 86 GLY A N 1
ATOM 667 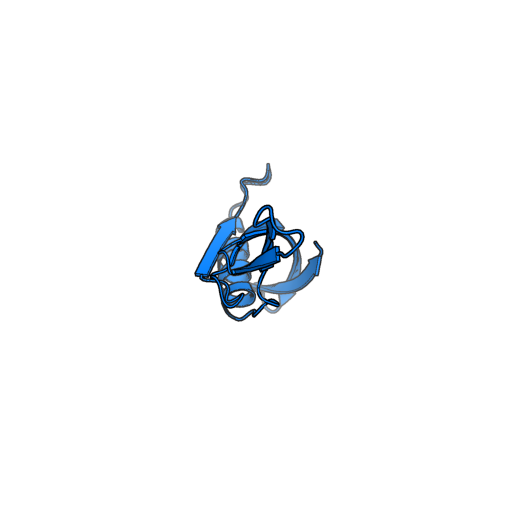C CA . GLY A 1 86 ? -9.071 2.807 -2.161 1.00 69.19 86 GLY A CA 1
ATOM 668 C C . GLY A 1 86 ? -7.689 3.428 -2.346 1.00 69.19 86 GLY A C 1
ATOM 669 O O . GLY A 1 86 ? -7.040 3.816 -1.369 1.00 69.19 86 GLY A O 1
ATOM 670 N N . ARG A 1 87 ? -7.249 3.500 -3.603 1.00 56.62 87 ARG A N 1
ATOM 671 C CA . ARG A 1 87 ? -5.996 4.143 -4.012 1.00 56.62 87 ARG A CA 1
ATOM 672 C C . ARG A 1 87 ? -6.218 5.612 -4.355 1.00 56.62 87 ARG A C 1
ATOM 674 O O . ARG A 1 87 ? -7.268 5.903 -4.968 1.00 56.62 87 ARG A O 1
#